Protein AF-A0A953NJ46-F1 (afdb_monomer_lite)

Radius of gyration: 11.53 Å; chains: 1; bounding box: 27×20×32 Å

Foldseek 3Di:
DDLVVQAFPFPVVSVVVCVVVVFDEAEAEDQDPVNDLPDPTKTFHDWDDDPGIYTYIYHD

Structure (mmCIF, N/CA/C/O backbone):
data_AF-A0A953NJ46-F1
#
_entry.id   AF-A0A953NJ46-F1
#
loop_
_atom_site.group_PDB
_atom_site.id
_atom_site.type_symbol
_atom_site.label_atom_id
_atom_site.label_alt_id
_atom_site.label_comp_id
_atom_site.label_asym_id
_atom_site.label_entity_id
_atom_site.label_seq_id
_atom_site.pdbx_PDB_ins_code
_atom_site.Cartn_x
_atom_site.Cartn_y
_atom_site.Cartn_z
_atom_site.occupancy
_atom_site.B_iso_or_equiv
_atom_site.auth_seq_id
_atom_site.auth_comp_id
_atom_site.auth_asym_id
_atom_site.auth_atom_id
_atom_site.pdbx_PDB_model_num
ATOM 1 N N . MET A 1 1 ? -12.087 11.322 5.847 1.00 55.31 1 MET A N 1
ATOM 2 C CA . MET A 1 1 ? -10.950 11.365 4.908 1.00 55.31 1 MET A CA 1
ATOM 3 C C . MET A 1 1 ? -10.993 10.062 4.151 1.00 55.31 1 MET A C 1
ATOM 5 O O . MET A 1 1 ? -10.785 9.025 4.761 1.00 55.31 1 MET A O 1
ATOM 9 N N . ASP A 1 2 ? -11.359 10.111 2.878 1.00 71.06 2 ASP A N 1
ATOM 10 C CA . ASP A 1 2 ? -11.486 8.922 2.042 1.00 71.06 2 ASP A CA 1
ATOM 11 C C . ASP A 1 2 ? -10.101 8.464 1.587 1.00 71.06 2 ASP A C 1
ATOM 13 O O . ASP A 1 2 ? -9.357 9.238 0.974 1.00 71.06 2 ASP A O 1
ATOM 17 N N . VAL A 1 3 ? -9.759 7.202 1.856 1.00 74.31 3 VAL A N 1
ATOM 18 C CA . VAL A 1 3 ? -8.506 6.587 1.379 1.00 74.31 3 VAL A CA 1
ATOM 19 C C . VAL A 1 3 ? -8.424 6.579 -0.148 1.00 74.31 3 VAL A C 1
ATOM 21 O O . VAL A 1 3 ? -7.334 6.565 -0.705 1.00 74.31 3 VAL A O 1
ATOM 24 N N . LYS A 1 4 ? -9.557 6.720 -0.845 1.00 76.50 4 LYS A N 1
ATOM 25 C CA . LYS A 1 4 ? -9.636 6.918 -2.301 1.00 76.50 4 LYS A CA 1
ATOM 26 C C . LYS A 1 4 ? -8.822 8.103 -2.821 1.00 76.50 4 LYS A C 1
ATOM 28 O O . LYS A 1 4 ? -8.430 8.083 -3.982 1.00 76.50 4 LYS A O 1
ATOM 33 N N . ASN A 1 5 ? -8.522 9.103 -1.990 1.00 81.62 5 ASN A N 1
ATOM 34 C CA . ASN A 1 5 ? -7.653 10.216 -2.391 1.00 81.62 5 ASN A CA 1
ATOM 35 C C . ASN A 1 5 ? -6.189 9.801 -2.596 1.00 81.62 5 ASN A C 1
ATOM 37 O O . ASN A 1 5 ? -5.444 10.521 -3.247 1.00 81.62 5 ASN A O 1
ATOM 41 N N . PHE A 1 6 ? -5.783 8.641 -2.078 1.00 82.25 6 PHE A N 1
ATOM 42 C CA . PHE A 1 6 ? -4.444 8.086 -2.269 1.00 82.25 6 PHE A CA 1
ATOM 43 C C . PHE A 1 6 ? -4.339 7.230 -3.542 1.00 82.25 6 PHE A C 1
ATOM 45 O O . PHE A 1 6 ? -3.314 6.601 -3.790 1.00 82.25 6 PHE A O 1
ATOM 52 N N . LEU A 1 7 ? -5.376 7.185 -4.384 1.00 82.62 7 LEU A N 1
ATOM 53 C CA . LEU A 1 7 ? -5.268 6.545 -5.692 1.00 82.62 7 LEU A CA 1
ATOM 54 C C . LEU A 1 7 ? -4.172 7.244 -6.518 1.00 82.62 7 LEU A C 1
ATOM 56 O O . LEU A 1 7 ? -4.114 8.470 -6.554 1.00 82.62 7 LEU A O 1
ATOM 60 N N . ALA A 1 8 ? -3.299 6.473 -7.170 1.00 80.00 8 ALA A N 1
ATOM 61 C CA . ALA A 1 8 ? -2.103 6.944 -7.881 1.00 80.00 8 ALA A CA 1
ATOM 62 C C . ALA A 1 8 ? -0.998 7.591 -7.015 1.00 80.00 8 ALA A C 1
ATOM 64 O O . ALA A 1 8 ? 0.041 7.970 -7.560 1.00 80.00 8 ALA A O 1
ATOM 65 N N . HIS A 1 9 ? -1.166 7.667 -5.690 1.00 86.38 9 HIS A N 1
ATOM 66 C CA . HIS A 1 9 ? -0.087 8.035 -4.772 1.00 86.38 9 HIS A CA 1
ATOM 67 C C . HIS A 1 9 ? 0.864 6.858 -4.514 1.00 86.38 9 HIS A C 1
ATOM 69 O O . HIS A 1 9 ? 0.620 5.715 -4.926 1.00 86.38 9 HIS A O 1
ATOM 75 N N . LYS A 1 10 ? 1.972 7.154 -3.826 1.00 87.88 10 LYS A N 1
ATOM 76 C CA . LYS A 1 10 ? 2.903 6.136 -3.345 1.00 87.88 10 LYS A CA 1
ATOM 77 C C . LYS A 1 10 ? 2.233 5.290 -2.274 1.00 87.88 10 LYS A C 1
ATOM 79 O O . LYS A 1 10 ? 1.477 5.798 -1.447 1.00 87.88 10 LYS A O 1
ATOM 84 N N . LEU A 1 11 ? 2.547 3.998 -2.277 1.00 87.62 11 LEU A N 1
ATOM 85 C CA . LEU A 1 11 ? 2.049 3.075 -1.262 1.00 87.62 11 LEU A CA 1
ATOM 86 C C . LEU A 1 11 ? 2.478 3.502 0.156 1.00 87.62 11 LEU A C 1
ATOM 88 O O . LEU A 1 11 ? 1.686 3.430 1.088 1.00 87.62 11 LEU A O 1
ATOM 92 N N . GLU A 1 12 ? 3.690 4.035 0.306 1.00 87.75 12 GLU A N 1
ATOM 93 C CA . GLU A 1 12 ? 4.227 4.450 1.608 1.00 87.75 12 GLU A CA 1
ATOM 94 C C . GLU A 1 12 ? 3.370 5.522 2.306 1.00 87.75 12 GLU A C 1
ATOM 96 O O . GLU A 1 12 ? 3.174 5.457 3.520 1.00 87.75 12 GLU A O 1
ATOM 101 N N . ASP A 1 13 ? 2.810 6.475 1.550 1.00 88.31 13 ASP A N 1
ATOM 102 C CA . ASP A 1 13 ? 1.976 7.552 2.101 1.00 88.31 13 ASP A CA 1
ATOM 103 C C . ASP A 1 13 ? 0.697 7.008 2.755 1.00 88.31 13 ASP A C 1
ATOM 105 O O . ASP A 1 13 ? 0.299 7.453 3.837 1.00 88.31 13 ASP A O 1
ATOM 109 N N . ILE A 1 14 ? 0.044 6.030 2.111 1.00 86.38 14 ILE A N 1
ATOM 110 C CA . ILE A 1 14 ? -1.191 5.446 2.642 1.00 86.38 14 ILE A CA 1
ATOM 111 C C . ILE A 1 14 ? -0.906 4.457 3.774 1.00 86.38 14 ILE A C 1
ATOM 113 O O . ILE A 1 14 ? -1.675 4.396 4.733 1.00 86.38 14 ILE A O 1
ATOM 117 N N . GLU A 1 15 ? 0.202 3.711 3.699 1.00 87.31 15 GLU A N 1
ATOM 118 C CA . GLU A 1 15 ? 0.611 2.779 4.753 1.00 87.31 15 GLU A CA 1
ATOM 119 C C . GLU A 1 15 ? 0.852 3.511 6.076 1.00 87.31 15 GLU A C 1
ATOM 121 O O . GLU A 1 15 ? 0.351 3.073 7.116 1.00 87.31 15 GLU A O 1
ATOM 126 N N . ASP A 1 16 ? 1.561 4.646 6.052 1.00 88.94 16 ASP A N 1
ATOM 127 C CA . ASP A 1 16 ? 1.804 5.453 7.253 1.00 88.94 16 ASP A CA 1
ATOM 128 C C . ASP A 1 16 ? 0.492 5.998 7.841 1.00 88.94 16 ASP A C 1
ATOM 130 O O . ASP A 1 16 ? 0.259 5.913 9.052 1.00 88.94 16 ASP A O 1
ATOM 134 N N . TYR A 1 17 ? -0.413 6.476 6.979 1.00 87.50 17 TYR A N 1
ATOM 135 C CA . TYR A 1 17 ? -1.732 6.969 7.379 1.00 87.50 17 TYR A CA 1
ATOM 136 C C . TYR A 1 17 ? -2.593 5.884 8.041 1.00 87.50 17 TYR A C 1
ATOM 138 O O . TYR A 1 17 ? -3.171 6.097 9.114 1.00 87.50 17 TYR A O 1
ATOM 146 N N . LEU A 1 18 ? -2.668 4.704 7.426 1.00 86.69 18 LEU A N 1
ATOM 147 C CA . LEU A 1 18 ? -3.476 3.587 7.912 1.00 86.69 18 LEU A CA 1
ATOM 148 C C . LEU A 1 18 ? -2.908 2.990 9.196 1.00 86.69 18 LEU A C 1
ATOM 150 O O . LEU A 1 18 ? -3.662 2.703 10.128 1.00 86.69 18 LEU A O 1
ATOM 154 N N . LYS A 1 19 ? -1.577 2.885 9.285 1.00 86.56 19 LYS A N 1
ATOM 155 C CA . LYS A 1 19 ? -0.874 2.424 10.485 1.00 86.56 19 LYS A CA 1
ATOM 156 C C . LYS A 1 19 ? -1.088 3.371 11.664 1.00 86.56 19 LYS A C 1
ATOM 158 O O . LYS A 1 19 ? -1.358 2.902 12.767 1.00 86.56 19 LYS A O 1
ATOM 163 N N . LYS A 1 20 ? -1.033 4.690 11.442 1.00 87.38 20 LYS A N 1
ATOM 164 C CA . LYS A 1 20 ? -1.358 5.700 12.467 1.00 87.38 20 LYS A CA 1
ATOM 165 C C . LYS A 1 20 ? -2.821 5.659 12.892 1.00 87.38 20 LYS A C 1
ATOM 167 O O . LYS A 1 20 ? -3.120 5.882 14.060 1.00 87.38 20 LYS A O 1
ATOM 172 N N . SER A 1 21 ? -3.714 5.365 11.953 1.00 83.81 21 SER A N 1
ATOM 173 C CA . SER A 1 21 ? -5.152 5.285 12.215 1.00 83.81 21 SER A CA 1
ATOM 174 C C . SER A 1 21 ? -5.577 3.961 12.862 1.00 83.81 21 SER A C 1
ATOM 176 O O . SER A 1 21 ? -6.717 3.846 13.300 1.00 83.81 21 SER A O 1
ATOM 178 N N . GLY A 1 22 ? -4.687 2.962 12.934 1.00 83.50 22 GLY A N 1
ATOM 179 C CA . GLY A 1 22 ? -5.000 1.636 13.475 1.00 83.50 22 GLY A CA 1
ATOM 180 C C . GLY A 1 22 ? -6.019 0.862 12.633 1.00 83.50 22 GLY A C 1
ATOM 181 O O . GLY A 1 22 ? -6.724 0.001 13.156 1.00 83.50 22 GLY A O 1
ATOM 182 N N . ILE A 1 23 ? -6.131 1.189 11.344 1.00 84.62 23 ILE A N 1
ATOM 183 C CA . ILE A 1 23 ? -7.085 0.555 10.435 1.00 84.62 23 ILE A CA 1
ATOM 184 C C . ILE A 1 23 ? -6.429 -0.687 9.835 1.00 84.62 23 ILE A C 1
ATOM 186 O O . ILE A 1 23 ? -5.305 -0.618 9.344 1.00 84.62 23 ILE A O 1
ATOM 190 N N . ASN A 1 24 ? -7.134 -1.817 9.852 1.00 84.94 24 ASN A N 1
ATOM 191 C CA . ASN A 1 24 ? -6.674 -3.020 9.166 1.00 84.94 24 ASN A CA 1
ATOM 192 C C . ASN A 1 24 ? -6.857 -2.870 7.656 1.00 84.94 24 ASN A C 1
ATOM 194 O O . ASN A 1 24 ? -7.952 -2.557 7.179 1.00 84.94 24 ASN A O 1
ATOM 198 N N . TYR A 1 25 ? -5.785 -3.137 6.919 1.00 86.81 25 TYR A N 1
ATOM 199 C CA . TYR A 1 25 ? -5.773 -3.133 5.467 1.00 86.81 25 TYR A CA 1
ATOM 200 C C . TYR A 1 25 ? -5.002 -4.334 4.926 1.00 86.81 25 TYR A C 1
ATOM 202 O O . TYR A 1 25 ? -4.150 -4.910 5.601 1.00 86.81 25 TYR A O 1
ATOM 210 N N . GLU A 1 26 ? -5.311 -4.697 3.691 1.00 90.56 26 GLU A N 1
ATOM 211 C CA . GLU A 1 26 ? -4.679 -5.778 2.951 1.00 90.56 26 GLU A CA 1
ATOM 212 C C . GLU A 1 26 ? -3.980 -5.188 1.725 1.00 90.56 26 GLU A C 1
ATOM 214 O O . GLU A 1 26 ? -4.584 -4.440 0.953 1.00 90.56 26 GLU A O 1
ATOM 219 N N . LEU A 1 27 ? -2.693 -5.491 1.563 1.00 89.38 27 LEU A N 1
ATOM 220 C CA . LEU A 1 27 ? -1.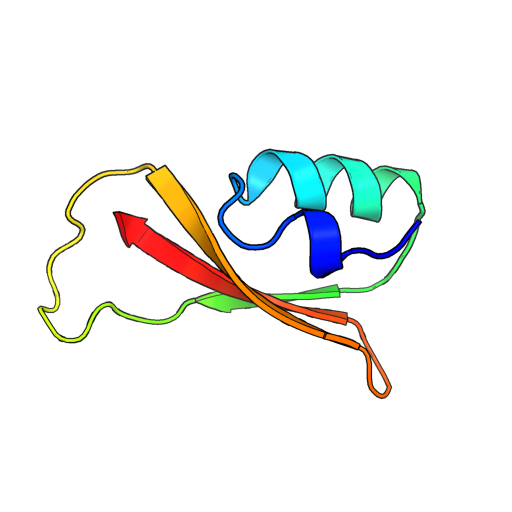893 -5.044 0.426 1.00 89.38 27 LEU A CA 1
ATOM 221 C C . LEU A 1 27 ? -1.880 -6.134 -0.644 1.00 89.38 27 LEU A C 1
ATOM 223 O O . LEU A 1 27 ? -1.405 -7.241 -0.397 1.00 89.38 27 LEU A O 1
ATOM 227 N N . ILE A 1 28 ? -2.369 -5.808 -1.836 1.00 89.56 28 ILE A N 1
ATOM 228 C CA . ILE A 1 28 ? -2.434 -6.724 -2.972 1.00 89.56 28 ILE A CA 1
ATOM 229 C C . ILE A 1 28 ? -1.486 -6.207 -4.048 1.00 89.56 28 ILE A C 1
ATOM 231 O O . ILE A 1 28 ? -1.720 -5.173 -4.673 1.00 89.56 28 ILE A O 1
ATOM 235 N N . GLU A 1 29 ? -0.392 -6.931 -4.251 1.00 86.75 29 GLU A N 1
ATOM 236 C CA . GLU A 1 29 ? 0.522 -6.654 -5.351 1.00 86.75 29 GLU A CA 1
ATOM 237 C C . GLU A 1 29 ? -0.133 -7.102 -6.660 1.00 86.75 29 GLU A C 1
ATOM 239 O O . GLU A 1 29 ? -0.595 -8.236 -6.784 1.00 86.75 29 GLU A O 1
ATOM 244 N N . VAL A 1 30 ? -0.212 -6.193 -7.625 1.00 85.38 30 VAL A N 1
ATOM 245 C CA . VAL A 1 30 ? -0.705 -6.481 -8.968 1.00 85.38 30 VAL A CA 1
ATOM 246 C C . VAL A 1 30 ? 0.468 -6.396 -9.920 1.00 85.38 30 VAL A C 1
ATOM 248 O O . VAL A 1 30 ? 1.016 -5.316 -10.162 1.00 85.38 30 VAL A O 1
ATOM 251 N N . ASP A 1 31 ? 0.845 -7.542 -10.476 1.00 72.75 31 ASP A N 1
ATOM 252 C CA . ASP A 1 31 ? 1.842 -7.603 -11.530 1.00 72.75 31 ASP A CA 1
ATOM 253 C C . ASP A 1 31 ? 1.400 -6.760 -12.723 1.00 72.75 31 ASP A C 1
ATOM 255 O O . ASP A 1 31 ? 0.287 -6.878 -13.247 1.00 72.75 31 ASP A O 1
ATOM 259 N N . ASN A 1 32 ? 2.303 -5.897 -13.175 1.00 67.06 32 ASN A N 1
ATOM 260 C CA . ASN A 1 32 ? 2.101 -5.186 -14.421 1.00 67.06 32 ASN A CA 1
ATOM 261 C C . ASN A 1 32 ? 2.058 -6.245 -15.542 1.00 67.06 32 ASN A C 1
ATOM 263 O O . ASN A 1 32 ? 2.929 -7.115 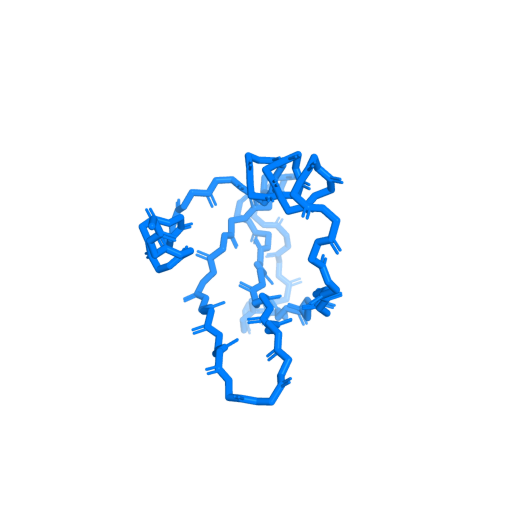-15.570 1.00 67.06 32 ASN A O 1
ATOM 267 N N . PRO A 1 33 ? 1.130 -6.187 -16.514 1.00 61.50 33 PRO A N 1
ATOM 268 C CA . PRO A 1 33 ? 0.989 -7.214 -17.557 1.00 61.50 33 PRO A CA 1
ATOM 269 C C . PRO A 1 33 ? 2.236 -7.382 -18.439 1.00 61.50 33 PRO A C 1
ATOM 271 O O . PRO A 1 33 ? 2.336 -8.335 -19.206 1.00 61.50 33 PRO A O 1
ATOM 274 N N . LYS A 1 34 ? 3.202 -6.462 -18.337 1.00 60.44 34 LYS A N 1
ATOM 275 C CA . LYS A 1 34 ? 4.509 -6.581 -18.982 1.00 60.44 34 LYS A CA 1
ATOM 276 C C . LYS A 1 34 ? 5.493 -7.478 -18.220 1.00 60.44 34 LYS A C 1
ATOM 278 O O . LYS A 1 34 ? 6.533 -7.785 -18.783 1.00 60.44 34 LYS A O 1
ATOM 283 N N . GLY A 1 35 ? 5.214 -7.878 -16.976 1.00 58.47 35 GLY A N 1
ATOM 284 C CA . GLY A 1 35 ? 6.138 -8.640 -16.122 1.00 58.47 35 GLY A CA 1
ATOM 285 C C . GLY A 1 35 ? 7.450 -7.903 -15.819 1.00 58.47 35 GLY A C 1
ATOM 286 O O . GLY A 1 35 ? 8.410 -8.503 -15.346 1.00 58.47 35 GLY A O 1
ATOM 287 N N . VAL A 1 36 ? 7.512 -6.606 -16.131 1.00 56.62 36 VAL A N 1
ATOM 288 C CA . VAL A 1 36 ? 8.688 -5.762 -15.940 1.00 56.62 36 VAL A CA 1
ATOM 289 C C . VAL A 1 36 ? 8.389 -4.836 -14.774 1.00 56.62 36 VAL A C 1
ATOM 291 O O . VAL A 1 36 ? 7.465 -4.026 -14.859 1.00 56.62 36 VAL A O 1
ATOM 294 N N . LYS A 1 37 ? 9.182 -4.935 -13.702 1.00 59.88 37 LYS A N 1
ATOM 295 C CA . LYS A 1 37 ? 9.319 -3.839 -12.739 1.00 59.88 37 LYS A CA 1
ATOM 296 C C . LYS A 1 37 ? 9.925 -2.667 -13.499 1.00 59.88 37 LYS A C 1
ATOM 298 O O . LYS A 1 37 ? 11.094 -2.720 -13.871 1.00 59.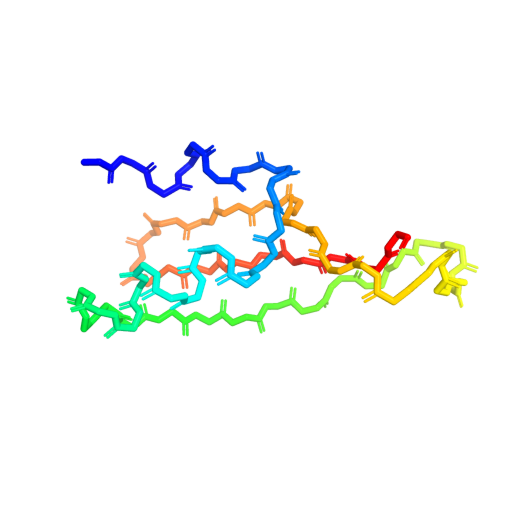88 37 LYS A O 1
ATOM 303 N N . ILE A 1 38 ? 9.102 -1.672 -13.821 1.00 62.25 38 ILE A N 1
ATOM 304 C CA . ILE A 1 38 ? 9.554 -0.491 -14.571 1.00 62.25 38 ILE A CA 1
ATOM 305 C C . ILE A 1 38 ? 10.394 0.429 -13.649 1.00 62.25 38 ILE A C 1
ATOM 307 O O . ILE A 1 38 ? 11.225 1.194 -14.136 1.00 62.25 38 ILE A O 1
ATOM 311 N N . GLY A 1 39 ? 10.316 0.195 -12.332 1.00 65.69 39 GLY A N 1
ATOM 312 C CA . GLY A 1 39 ? 11.146 0.774 -11.281 1.00 65.69 39 GLY A CA 1
ATOM 313 C C . GLY A 1 39 ? 10.835 0.162 -9.907 1.00 65.69 39 GLY A C 1
ATOM 314 O O . GLY A 1 39 ? 10.091 -0.817 -9.790 1.00 65.69 39 GLY A O 1
ATOM 315 N N . ASP A 1 40 ? 11.433 0.726 -8.856 1.00 74.81 40 ASP A N 1
ATOM 316 C CA . ASP A 1 40 ? 11.200 0.349 -7.453 1.00 74.81 40 ASP A CA 1
ATOM 317 C C . ASP A 1 40 ? 10.023 1.120 -6.819 1.00 74.81 40 ASP A C 1
ATOM 319 O O . ASP A 1 40 ? 9.706 0.928 -5.642 1.00 74.81 40 ASP A O 1
ATOM 323 N N . GLU A 1 41 ? 9.357 2.001 -7.577 1.00 80.31 41 GLU A N 1
ATOM 324 C CA . GLU A 1 41 ? 8.308 2.866 -7.046 1.00 80.31 41 GLU A CA 1
ATOM 325 C C . GLU A 1 41 ? 6.958 2.131 -7.012 1.00 80.31 41 GLU A C 1
ATOM 327 O O . GLU A 1 41 ? 6.370 1.787 -8.039 1.00 80.31 41 GLU A O 1
ATOM 332 N N . LYS A 1 42 ? 6.443 1.897 -5.799 1.00 86.38 42 LYS A N 1
ATOM 333 C CA . LYS A 1 42 ? 5.128 1.283 -5.575 1.00 86.38 42 LYS A CA 1
ATOM 334 C C . LYS A 1 42 ? 4.040 2.342 -5.654 1.00 86.38 42 LYS A C 1
ATOM 336 O O . LYS A 1 42 ? 3.968 3.222 -4.792 1.00 86.38 42 LYS A O 1
ATOM 341 N N . ARG A 1 43 ? 3.157 2.230 -6.642 1.00 87.38 43 ARG A N 1
ATOM 342 C CA . ARG A 1 43 ? 1.998 3.120 -6.780 1.00 87.38 43 ARG A CA 1
ATOM 343 C C . ARG A 1 43 ? 0.697 2.381 -6.576 1.00 87.38 43 ARG A C 1
ATOM 345 O O . ARG A 1 43 ? 0.531 1.254 -7.040 1.00 87.38 43 ARG A O 1
ATOM 352 N N . ILE A 1 44 ? -0.236 3.053 -5.918 1.00 89.31 44 ILE A N 1
ATOM 353 C CA . ILE A 1 44 ? -1.576 2.537 -5.676 1.00 89.31 44 ILE A CA 1
ATOM 354 C C . ILE A 1 44 ? -2.380 2.639 -6.968 1.00 89.31 44 ILE A C 1
ATOM 356 O O . ILE A 1 44 ? -2.548 3.720 -7.530 1.00 89.31 44 ILE A O 1
ATOM 360 N N . ILE A 1 45 ? -2.904 1.510 -7.426 1.00 88.38 45 ILE A N 1
ATOM 361 C CA . ILE A 1 45 ? -3.704 1.423 -8.650 1.00 88.38 45 ILE A CA 1
ATOM 362 C C . ILE A 1 45 ? -5.203 1.326 -8.357 1.00 88.38 45 ILE A C 1
ATOM 364 O O . ILE A 1 45 ? -6.016 1.744 -9.179 1.00 88.38 45 ILE A O 1
ATOM 368 N N . LYS A 1 46 ? -5.584 0.782 -7.196 1.00 88.75 46 LYS A N 1
ATOM 369 C CA . LYS A 1 46 ? -6.984 0.604 -6.798 1.00 88.75 46 LYS A CA 1
ATOM 370 C C . LYS A 1 46 ? -7.090 0.491 -5.282 1.00 88.75 46 LYS A C 1
ATOM 372 O O . LYS A 1 46 ? -6.199 -0.053 -4.637 1.00 88.75 46 LYS A O 1
ATOM 377 N N . ILE A 1 47 ? -8.192 0.983 -4.725 1.00 88.69 47 ILE A N 1
ATOM 378 C CA . ILE A 1 47 ? -8.525 0.845 -3.306 1.00 88.69 47 ILE A CA 1
ATOM 379 C C . ILE A 1 47 ? -9.974 0.364 -3.212 1.00 88.69 47 ILE A C 1
ATOM 381 O O . ILE A 1 47 ? -10.855 0.945 -3.847 1.00 88.69 47 ILE A O 1
ATOM 385 N N . GLU A 1 48 ? -10.214 -0.701 -2.453 1.00 89.12 48 GLU A N 1
ATOM 386 C CA . GLU A 1 48 ? -11.550 -1.214 -2.137 1.00 89.12 48 GLU A CA 1
ATOM 387 C C . GLU A 1 48 ? -11.809 -1.098 -0.637 1.00 89.12 48 GLU A C 1
ATOM 389 O O . GLU A 1 48 ? -10.937 -1.386 0.175 1.00 89.12 48 GLU A O 1
ATOM 394 N N . GLU A 1 49 ? -13.014 -0.665 -0.279 1.00 85.19 49 GLU A N 1
ATOM 395 C CA . GLU A 1 49 ? -13.430 -0.391 1.100 1.00 85.19 49 GLU A CA 1
ATOM 396 C C . GLU A 1 49 ? -14.803 -1.029 1.351 1.00 85.19 49 GLU A C 1
ATOM 398 O O . GLU A 1 49 ? -15.793 -0.333 1.558 1.00 85.19 49 GLU A 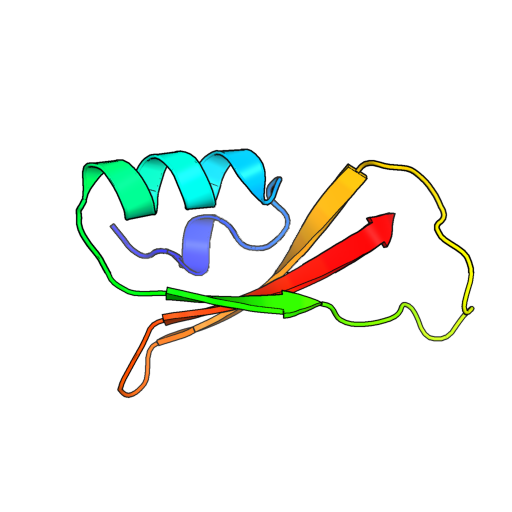O 1
ATOM 403 N N . GLU A 1 50 ? -14.894 -2.357 1.238 1.00 79.75 50 GLU A N 1
ATOM 404 C CA . GLU A 1 50 ? -16.157 -3.073 1.475 1.00 79.75 50 GLU A CA 1
ATOM 405 C C . GLU A 1 50 ? -16.294 -3.499 2.944 1.00 79.75 50 GLU A C 1
ATOM 407 O O . GLU A 1 50 ? -16.912 -2.806 3.745 1.00 79.75 50 GLU A O 1
ATOM 412 N N . ALA A 1 51 ? -15.704 -4.638 3.315 1.00 77.69 51 ALA A N 1
ATOM 413 C CA . ALA A 1 51 ? -15.656 -5.120 4.700 1.00 77.69 51 ALA A CA 1
ATOM 414 C C . ALA A 1 51 ? -14.299 -4.839 5.374 1.00 77.69 51 A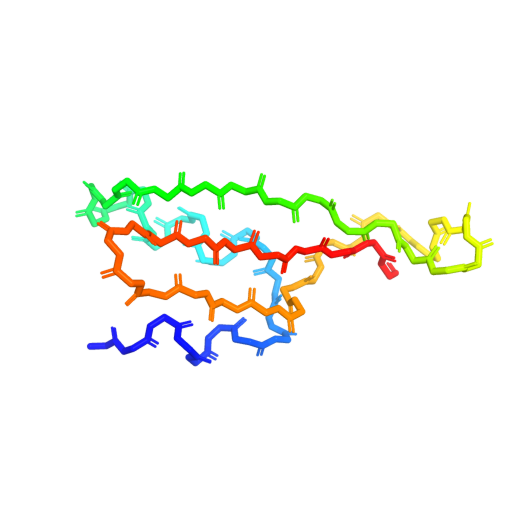LA A C 1
ATOM 416 O O . ALA A 1 51 ? -14.202 -4.760 6.597 1.00 77.69 51 ALA A O 1
ATOM 417 N N . SER A 1 52 ? -13.251 -4.687 4.565 1.00 81.44 52 SER A N 1
ATOM 418 C CA . SER A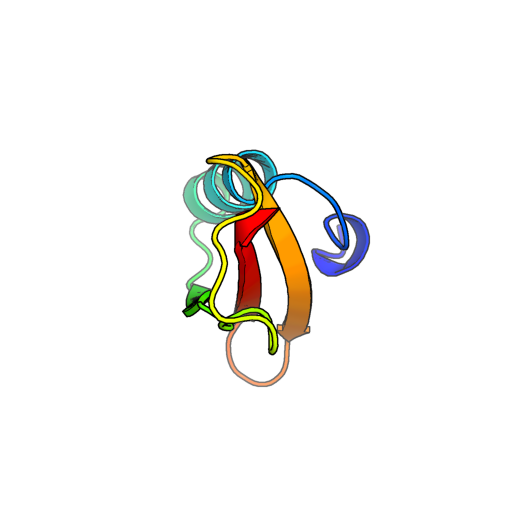 1 52 ? -11.882 -4.351 4.948 1.00 81.44 52 SER A CA 1
ATOM 419 C C . SER A 1 52 ? -11.237 -3.546 3.821 1.00 81.44 52 SER A C 1
ATOM 421 O O . SER A 1 52 ? -11.660 -3.640 2.665 1.00 81.44 52 SER A O 1
ATOM 423 N N . ILE A 1 53 ? -10.236 -2.729 4.154 1.00 86.56 53 ILE A N 1
ATOM 424 C CA . ILE A 1 53 ? -9.545 -1.911 3.155 1.00 86.56 53 ILE A CA 1
ATOM 425 C C . ILE A 1 53 ? -8.580 -2.803 2.375 1.00 86.56 53 ILE A C 1
ATOM 427 O O . ILE A 1 53 ? -7.673 -3.385 2.960 1.00 86.56 53 ILE A O 1
ATOM 431 N N . LYS A 1 54 ? -8.746 -2.897 1.058 1.00 90.19 54 LYS A N 1
ATOM 432 C CA . LYS A 1 54 ? -7.818 -3.592 0.159 1.00 90.19 54 LYS A CA 1
ATOM 433 C C . LYS A 1 54 ? -7.145 -2.587 -0.754 1.00 90.19 54 LYS A C 1
ATOM 435 O O . LYS A 1 54 ? -7.817 -1.834 -1.454 1.00 90.19 54 LYS A O 1
ATOM 440 N N . ILE A 1 55 ? -5.823 -2.580 -0.758 1.00 90.62 55 ILE A N 1
ATOM 441 C CA . ILE A 1 55 ? -5.013 -1.625 -1.508 1.00 90.62 55 ILE A CA 1
ATOM 442 C C . ILE A 1 55 ? -4.234 -2.408 -2.538 1.00 90.62 55 ILE A C 1
ATOM 444 O O . ILE A 1 55 ? -3.349 -3.195 -2.212 1.00 90.62 55 ILE A O 1
ATOM 448 N N . TYR A 1 56 ? -4.568 -2.171 -3.793 1.00 90.50 56 TYR A N 1
ATOM 449 C CA . TYR A 1 56 ? -3.883 -2.762 -4.919 1.00 90.50 56 TYR A CA 1
ATOM 450 C C . TYR A 1 56 ? -2.772 -1.819 -5.351 1.00 90.50 56 TYR A C 1
ATOM 452 O O . TYR A 1 56 ? -3.029 -0.640 -5.617 1.00 90.50 56 TYR A O 1
ATOM 460 N N . TYR A 1 57 ? -1.552 -2.330 -5.454 1.00 89.56 57 TYR A N 1
ATOM 461 C CA . TYR A 1 57 ? -0.394 -1.554 -5.880 1.00 89.56 57 TYR A CA 1
ATOM 462 C C . TYR A 1 57 ? 0.401 -2.285 -6.955 1.00 89.56 57 TYR A C 1
ATOM 464 O O . TYR A 1 57 ? 0.342 -3.505 -7.062 1.00 89.56 57 TYR A O 1
ATOM 472 N N . SER A 1 58 ? 1.146 -1.532 -7.759 1.00 85.94 58 SER A N 1
ATOM 473 C CA . SER A 1 58 ? 2.039 -2.087 -8.777 1.00 85.94 58 SER A CA 1
ATOM 474 C C . SER A 1 58 ? 3.360 -1.322 -8.820 1.00 85.94 58 SER A C 1
ATOM 476 O O . SER A 1 58 ? 3.436 -0.180 -8.351 1.00 85.94 58 SER A O 1
ATOM 478 N N . TYR A 1 59 ? 4.393 -1.963 -9.370 1.00 81.81 59 TYR A N 1
ATOM 479 C CA . TYR A 1 59 ? 5.707 -1.355 -9.576 1.00 81.81 59 TYR A CA 1
ATOM 480 C C . TYR A 1 59 ? 5.748 -0.617 -10.912 1.00 81.81 59 TYR A C 1
ATOM 482 O O . TYR A 1 59 ? 5.476 -1.201 -11.971 1.00 81.81 59 TYR A O 1
ATOM 490 N N . PHE A 1 60 ? 6.131 0.653 -10.841 1.00 71.12 60 PHE A N 1
ATOM 491 C CA . PHE A 1 60 ? 6.332 1.543 -11.979 1.00 71.12 60 PHE A CA 1
ATOM 492 C C . PHE A 1 60 ? 7.750 2.097 -12.005 1.00 71.12 60 PHE A C 1
ATOM 494 O O . PHE A 1 60 ? 8.400 2.148 -10.936 1.00 71.12 60 PHE A O 1
#

Sequence (60 aa):
MDVKNFLAHKLEDIEDYLKKSGINYELIEVDNPKGVKIGDEKRIIKIEEEASIKIYYSYF

pLDDT: mean 81.1, std 9.86, range [55.31, 90.62]

Secondary structure (DSSP, 8-state):
--GGGGTTSBHHHHHHHHHHHT--EEEEE---TT-----S-EEEEEEEESSSEEEEEEE-